Protein AF-A0A1E7JYA1-F1 (afdb_monomer)

Foldseek 3Di:
DFAPLVPLPDQKDWDFDDVGDTQDIWGADPVSHIPDDRCNVVSVVVVVPDADDPVRLVVLQVVLVVCCVDPDPVCVVCSVVSQVVCVVRVSHYDDPDPDDD

Sequence (101 aa):
MKAADERGFLDSVRIHRWGGGIVYENFLDPAGGWRGAGRSRDALEAERAQPLNSRHVRWFQERYAHLERTLPPRLRAQLPEIARLGQRIGATVRVPSAGEP

Organism: NCBI:txid1075402

Radius of gyration: 19.83 Å; Cα contacts (8 Å, |Δi|>4): 98; chains: 1; bounding box: 35×31×60 Å

pLDDT: mean 85.89, std 11.49, range [31.91, 95.19]

Solvent-accessible surface area (backbone atoms only — not comparable to full-atom values): 6358 Å² total; per-residue (Å²): 134,85,36,69,66,70,64,77,84,59,66,60,49,75,42,68,45,90,96,59,62,74,78,42,73,46,37,49,43,99,87,70,44,62,74,53,81,64,44,59,49,60,47,51,52,53,60,70,68,51,76,71,50,73,69,55,34,49,52,50,43,55,51,50,59,48,44,71,76,66,51,55,77,90,56,50,76,51,50,63,56,53,37,55,57,27,45,79,64,72,34,67,60,89,73,80,69,96,81,76,137

Secondary structure (DSSP, 8-state):
---GGGSSS-SEEEEE-TTS-EEEEEEB-TTS-BSS---HHHHHHHHHTSPPPHHHHHHHHHHHHHHHHHS-HHHHTTHHHHHHHHHHTT---PPPPS---

InterPro domains:
  IPR027417 P-loop containing nucleoside triphosphate hydrolase [G3DSA:3.40.50.300] (1-98)

Mean predicted aligned error: 7.73 Å

Structure (mmCIF, N/CA/C/O backbone):
data_AF-A0A1E7JYA1-F1
#
_entry.id   AF-A0A1E7JYA1-F1
#
loop_
_atom_site.group_PDB
_atom_site.id
_atom_site.type_symbol
_atom_site.label_atom_id
_atom_site.label_alt_id
_atom_site.label_comp_id
_atom_site.label_asym_id
_atom_site.label_entity_id
_atom_site.label_seq_id
_atom_site.pdbx_PDB_ins_code
_atom_site.Cartn_x
_atom_site.Cartn_y
_atom_site.Cartn_z
_atom_site.occupancy
_atom_site.B_iso_or_equiv
_atom_site.auth_seq_id
_atom_site.auth_comp_id
_atom_site.auth_asym_id
_atom_site.auth_atom_id
_atom_site.pdbx_PDB_model_num
ATOM 1 N N . MET A 1 1 ? 15.355 -7.904 -1.022 1.00 59.16 1 MET A N 1
ATOM 2 C CA . MET A 1 1 ? 14.587 -8.840 -1.877 1.00 59.16 1 MET A CA 1
ATOM 3 C C . MET A 1 1 ? 14.694 -8.343 -3.320 1.00 59.16 1 MET A C 1
ATOM 5 O O . MET A 1 1 ? 14.619 -7.135 -3.494 1.00 59.16 1 MET A O 1
ATOM 9 N N . LYS A 1 2 ? 14.961 -9.211 -4.308 1.00 68.75 2 LYS A N 1
ATOM 10 C CA . LYS A 1 2 ? 15.014 -8.840 -5.745 1.00 68.75 2 LYS A CA 1
ATOM 11 C C . LYS A 1 2 ? 13.606 -8.563 -6.293 1.00 68.75 2 LYS A C 1
ATOM 13 O O . LYS A 1 2 ? 12.661 -9.157 -5.767 1.00 68.75 2 LYS A O 1
ATOM 18 N N . ALA A 1 3 ? 13.478 -7.691 -7.292 1.00 78.94 3 ALA A N 1
ATOM 19 C CA . ALA A 1 3 ? 12.196 -7.355 -7.915 1.00 78.94 3 ALA A CA 1
ATOM 20 C C . ALA A 1 3 ? 11.644 -8.539 -8.740 1.00 78.94 3 ALA A C 1
ATOM 22 O O . ALA A 1 3 ? 12.378 -9.465 -9.093 1.00 78.94 3 ALA A O 1
ATOM 23 N N . ALA A 1 4 ? 10.330 -8.581 -8.975 1.00 80.88 4 ALA A N 1
ATOM 24 C CA . ALA A 1 4 ? 9.690 -9.735 -9.622 1.00 80.88 4 ALA A CA 1
ATOM 25 C C . ALA A 1 4 ? 10.086 -9.848 -11.107 1.00 80.88 4 ALA A C 1
ATOM 27 O O . ALA A 1 4 ? 10.348 -10.935 -11.620 1.00 80.88 4 ALA A O 1
ATOM 28 N N . ASP A 1 5 ? 10.242 -8.692 -11.734 1.00 78.81 5 ASP A N 1
ATOM 29 C CA . ASP A 1 5 ? 10.750 -8.438 -13.081 1.00 78.81 5 ASP A CA 1
ATOM 30 C C . ASP A 1 5 ? 12.287 -8.526 -13.202 1.00 78.81 5 ASP A C 1
ATOM 32 O O . ASP A 1 5 ? 12.851 -8.250 -14.252 1.00 78.81 5 ASP A O 1
ATOM 36 N N . GLU A 1 6 ? 12.990 -8.965 -12.155 1.00 79.94 6 GLU A N 1
ATOM 37 C CA . GLU A 1 6 ? 14.417 -9.334 -12.214 1.00 79.94 6 GLU A CA 1
ATOM 38 C C . GLU A 1 6 ? 14.628 -10.855 -12.187 1.00 79.94 6 GLU A C 1
ATOM 40 O O . GLU A 1 6 ? 15.757 -11.333 -12.311 1.00 79.94 6 GLU A O 1
ATOM 45 N N . ARG A 1 7 ? 13.564 -11.633 -11.948 1.00 73.19 7 ARG A N 1
ATOM 46 C CA . ARG A 1 7 ? 13.667 -13.071 -11.659 1.00 73.19 7 ARG A CA 1
ATOM 47 C C . ARG A 1 7 ? 13.328 -13.983 -12.839 1.00 73.19 7 ARG A C 1
ATOM 49 O O . ARG A 1 7 ? 13.662 -15.156 -12.770 1.00 73.19 7 ARG A O 1
ATOM 56 N N . GLY A 1 8 ? 12.686 -13.468 -13.890 1.00 68.12 8 GLY A N 1
ATOM 57 C CA . GLY A 1 8 ? 12.428 -14.208 -15.136 1.00 68.12 8 GLY A CA 1
ATOM 58 C C . GLY A 1 8 ? 11.425 -15.368 -15.036 1.00 68.12 8 GLY A C 1
ATOM 59 O O . GLY A 1 8 ? 11.324 -16.151 -15.968 1.00 68.12 8 GLY A O 1
ATOM 60 N N . PHE A 1 9 ? 10.688 -15.497 -13.925 1.00 77.69 9 PHE A N 1
ATOM 61 C CA . PHE A 1 9 ? 9.657 -16.536 -13.742 1.00 77.69 9 PHE A CA 1
ATOM 62 C C . PHE A 1 9 ? 8.235 -16.063 -14.087 1.00 77.69 9 PHE A C 1
ATOM 64 O O . PHE A 1 9 ? 7.281 -16.812 -13.899 1.00 77.69 9 PHE A O 1
ATOM 71 N N . LEU A 1 10 ? 8.075 -14.803 -14.497 1.00 85.75 10 LEU A N 1
ATOM 72 C CA . LEU A 1 10 ? 6.788 -14.183 -14.799 1.00 85.75 10 LEU A CA 1
ATOM 73 C C . LEU A 1 10 ? 6.867 -13.516 -16.167 1.00 85.75 10 LEU A C 1
ATOM 75 O O . LEU A 1 10 ? 7.854 -12.848 -16.456 1.00 85.75 10 LEU A O 1
ATOM 79 N N . ASP A 1 11 ? 5.787 -13.616 -16.937 1.00 88.31 11 ASP A N 1
ATOM 80 C CA . ASP A 1 11 ? 5.680 -12.957 -18.245 1.00 88.31 11 ASP A CA 1
ATOM 81 C C . ASP A 1 11 ? 5.204 -11.501 -18.124 1.00 88.31 11 ASP A C 1
ATOM 83 O O . ASP A 1 11 ? 5.306 -10.706 -19.060 1.00 88.31 11 ASP A O 1
ATOM 87 N N . SER A 1 12 ? 4.656 -11.141 -16.958 1.00 91.69 12 SER A N 1
ATOM 88 C CA . SER A 1 12 ? 4.189 -9.794 -16.654 1.00 91.69 12 SER A CA 1
ATOM 89 C C . SER A 1 12 ? 4.195 -9.494 -15.160 1.00 91.69 12 SER A C 1
ATOM 91 O O . SER A 1 12 ? 3.993 -10.378 -14.325 1.00 91.69 12 SER A O 1
ATOM 93 N N . VAL A 1 13 ? 4.387 -8.221 -14.827 1.00 93.06 13 VAL A N 1
ATOM 94 C CA . VAL A 1 13 ? 4.219 -7.682 -13.479 1.00 93.06 13 VAL A CA 1
ATOM 95 C C . VAL A 1 13 ? 3.377 -6.425 -13.589 1.00 93.06 13 VAL A C 1
ATOM 97 O O . VAL A 1 13 ? 3.723 -5.513 -14.335 1.00 93.06 13 VAL A O 1
ATOM 100 N N . ARG A 1 14 ? 2.286 -6.353 -12.825 1.00 94.50 14 ARG A N 1
ATOM 101 C CA . ARG A 1 14 ? 1.443 -5.160 -12.736 1.00 94.50 14 ARG A CA 1
ATOM 102 C C . ARG A 1 14 ? 1.129 -4.840 -11.282 1.00 94.50 14 ARG A C 1
ATOM 104 O O . ARG A 1 14 ? 0.723 -5.718 -10.523 1.00 94.50 14 ARG A O 1
ATOM 111 N N . ILE A 1 15 ? 1.303 -3.578 -10.904 1.00 93.62 15 ILE A N 1
ATOM 112 C CA . ILE A 1 15 ? 0.983 -3.070 -9.569 1.00 93.62 15 ILE A CA 1
ATOM 113 C C . ILE A 1 15 ? -0.231 -2.159 -9.688 1.00 93.62 15 ILE A C 1
ATOM 115 O O . ILE A 1 15 ? -0.224 -1.175 -10.433 1.00 93.62 15 ILE A O 1
ATOM 119 N N . HIS A 1 16 ? -1.272 -2.495 -8.934 1.00 92.44 16 HIS A N 1
ATOM 120 C CA . HIS A 1 16 ? -2.513 -1.739 -8.879 1.00 92.44 16 HIS A CA 1
ATOM 121 C C . HIS A 1 16 ? -2.619 -0.975 -7.568 1.00 92.44 16 HIS A C 1
ATOM 123 O O . HIS A 1 16 ? -2.357 -1.527 -6.497 1.00 92.44 16 HIS A O 1
ATOM 129 N N . ARG A 1 17 ? -3.080 0.273 -7.649 1.00 88.38 17 ARG A N 1
ATOM 130 C CA . ARG A 1 17 ? -3.477 1.024 -6.461 1.00 88.38 17 ARG A CA 1
ATOM 131 C C . ARG A 1 17 ? -4.876 0.585 -6.029 1.00 88.38 17 ARG A C 1
ATOM 133 O O . ARG A 1 17 ? -5.781 0.385 -6.845 1.00 88.38 17 ARG A O 1
ATOM 140 N N . TRP A 1 18 ? -5.070 0.453 -4.722 1.00 76.50 18 TRP A N 1
ATOM 141 C CA . TRP A 1 18 ? -6.395 0.231 -4.156 1.00 76.50 18 TRP A CA 1
ATOM 142 C C . TRP A 1 18 ? -7.294 1.454 -4.414 1.00 76.50 18 TRP A C 1
ATOM 144 O O . TRP A 1 18 ? -6.908 2.588 -4.149 1.00 76.50 18 TRP A O 1
ATOM 154 N N . GLY A 1 19 ? -8.484 1.230 -4.978 1.00 75.12 19 GLY A N 1
ATOM 155 C CA . GLY A 1 19 ? -9.332 2.302 -5.518 1.00 75.12 19 GLY A CA 1
ATOM 156 C C . GLY A 1 19 ? -9.120 2.588 -7.011 1.00 75.12 19 GLY A C 1
ATOM 157 O O . GLY A 1 19 ? -9.809 3.450 -7.554 1.00 75.12 19 GLY A O 1
ATOM 158 N N . GLY A 1 20 ? -8.232 1.839 -7.674 1.00 80.81 20 GLY A N 1
ATOM 159 C CA . GLY A 1 20 ? -8.030 1.857 -9.122 1.00 80.81 20 GLY A CA 1
ATOM 160 C C . GLY A 1 20 ? -6.711 2.502 -9.549 1.00 80.81 20 GLY A C 1
ATOM 161 O O . GLY A 1 20 ? -6.042 3.179 -8.773 1.00 80.81 20 GLY A O 1
ATOM 162 N N . GLY A 1 21 ? -6.359 2.294 -10.818 1.00 89.19 21 GLY A N 1
ATOM 163 C CA . GLY A 1 21 ? -5.121 2.787 -11.422 1.00 89.19 21 GLY A CA 1
ATOM 164 C C . GLY A 1 21 ? -3.984 1.765 -11.399 1.00 89.19 21 GLY A C 1
ATOM 165 O O . GLY A 1 21 ? -3.892 0.917 -10.508 1.00 89.19 21 GLY A O 1
ATOM 166 N N . ILE A 1 22 ? -3.130 1.849 -12.415 1.00 93.62 22 ILE A N 1
ATOM 167 C CA . ILE A 1 22 ? -1.902 1.063 -12.547 1.00 93.62 22 ILE A CA 1
ATOM 168 C C . ILE A 1 22 ? -0.744 2.003 -12.223 1.00 93.62 22 ILE A C 1
ATOM 170 O O . ILE A 1 22 ? -0.636 3.066 -12.829 1.00 93.62 22 ILE A O 1
ATOM 174 N N . VAL A 1 23 ? 0.092 1.628 -11.255 1.00 93.00 23 VAL A N 1
ATOM 175 C CA . VAL A 1 23 ? 1.267 2.425 -10.846 1.00 93.00 23 VAL A CA 1
ATOM 176 C C . VAL A 1 23 ? 2.568 1.877 -11.429 1.00 93.00 23 VAL A C 1
ATOM 178 O O . VAL A 1 23 ? 3.567 2.584 -11.497 1.00 93.00 23 VAL A O 1
ATOM 181 N N . TYR A 1 24 ? 2.552 0.622 -11.871 1.00 94.81 24 TYR A N 1
ATOM 182 C CA . TYR A 1 24 ? 3.660 -0.012 -12.566 1.00 94.81 24 TYR A CA 1
ATOM 183 C C . TYR A 1 24 ? 3.138 -1.135 -13.444 1.00 94.81 24 TYR A C 1
ATOM 185 O O . TYR A 1 24 ? 2.293 -1.919 -13.003 1.00 94.81 24 TYR A O 1
ATOM 193 N N . GLU A 1 25 ? 3.680 -1.250 -14.648 1.00 95.19 25 GLU A N 1
ATOM 194 C CA . GLU A 1 25 ? 3.536 -2.449 -15.453 1.00 95.19 25 GLU A CA 1
ATOM 195 C C . GLU A 1 25 ? 4.795 -2.722 -16.267 1.00 95.19 25 GLU A C 1
ATOM 197 O O . GLU A 1 25 ? 5.452 -1.802 -16.755 1.00 95.19 25 GLU A O 1
ATOM 202 N N . ASN A 1 26 ? 5.130 -4.000 -16.392 1.00 94.06 26 ASN A N 1
ATOM 203 C CA . ASN A 1 26 ? 6.195 -4.482 -17.253 1.00 94.06 26 ASN A CA 1
ATOM 204 C C . ASN A 1 26 ? 5.824 -5.871 -17.766 1.00 94.06 26 ASN A C 1
ATOM 206 O O . ASN A 1 26 ? 5.132 -6.631 -17.084 1.00 94.06 26 ASN A O 1
ATOM 210 N N . PHE A 1 27 ? 6.268 -6.187 -18.975 1.00 94.06 27 PHE A N 1
ATOM 211 C CA . PHE A 1 27 ? 5.932 -7.415 -19.690 1.00 94.06 27 PHE A CA 1
ATOM 212 C C . PHE A 1 27 ? 7.165 -7.911 -20.426 1.00 94.06 27 PHE A C 1
ATOM 214 O O . PHE A 1 27 ? 8.005 -7.098 -20.830 1.00 94.06 27 PHE A O 1
ATOM 221 N N . LEU A 1 28 ? 7.238 -9.219 -20.649 1.00 90.88 28 LEU A N 1
ATOM 222 C CA . LEU A 1 28 ? 8.185 -9.773 -21.602 1.00 90.88 28 LEU A CA 1
ATOM 223 C C . LEU A 1 28 ? 7.791 -9.383 -23.034 1.00 90.88 28 LEU A C 1
ATOM 225 O O . LEU A 1 28 ? 6.616 -9.249 -23.392 1.00 90.88 28 LEU A O 1
ATOM 229 N N . ASP A 1 29 ? 8.799 -9.142 -23.854 1.00 87.88 29 ASP A N 1
ATOM 230 C CA . ASP A 1 29 ? 8.691 -9.021 -25.295 1.00 87.88 29 ASP A CA 1
ATOM 231 C C . ASP A 1 29 ? 8.701 -10.417 -25.956 1.00 87.88 29 ASP A C 1
ATOM 233 O O . ASP A 1 29 ? 8.925 -11.430 -25.286 1.00 87.88 29 ASP A O 1
ATOM 237 N N . PRO A 1 30 ? 8.455 -10.511 -27.276 1.00 89.38 30 PRO A N 1
ATOM 238 C CA . PRO A 1 30 ? 8.492 -11.793 -27.980 1.00 89.38 30 PRO A CA 1
ATOM 239 C C . PRO A 1 30 ? 9.856 -12.504 -27.959 1.00 89.38 30 PRO A C 1
ATOM 241 O O . PRO A 1 30 ? 9.911 -13.695 -28.248 1.00 89.38 30 PRO A O 1
ATOM 2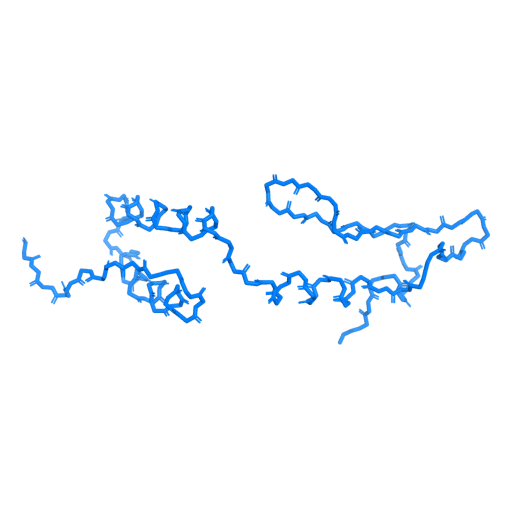44 N N . ALA A 1 31 ? 10.946 -11.797 -27.645 1.00 88.31 31 ALA A N 1
ATOM 245 C CA . ALA A 1 31 ? 12.286 -12.363 -27.507 1.00 88.31 31 ALA A CA 1
ATOM 246 C C . ALA A 1 31 ? 12.581 -12.849 -26.070 1.00 88.31 31 ALA A C 1
ATOM 248 O O . ALA A 1 31 ? 13.666 -13.370 -25.815 1.00 88.31 31 ALA A O 1
ATOM 249 N N . GLY A 1 32 ? 11.629 -12.706 -25.138 1.00 85.56 32 GLY A N 1
ATOM 250 C CA . GLY A 1 32 ? 11.780 -13.086 -23.732 1.00 85.56 32 GLY A CA 1
ATOM 251 C C . GLY A 1 32 ? 12.521 -12.052 -22.879 1.00 85.56 32 GLY A C 1
ATOM 252 O O . GLY A 1 32 ? 12.886 -12.352 -21.742 1.00 85.56 32 GLY A O 1
ATOM 253 N N . GLY A 1 33 ? 12.752 -10.844 -23.400 1.00 87.25 33 GLY A N 1
ATOM 254 C CA . GLY A 1 33 ? 13.321 -9.720 -22.659 1.00 87.25 33 GLY A CA 1
ATOM 255 C C . GLY A 1 33 ? 12.236 -8.850 -22.029 1.00 87.25 33 GLY A C 1
ATOM 256 O O . GLY A 1 33 ? 11.173 -8.653 -22.606 1.00 87.25 33 GLY A O 1
ATOM 257 N N . TRP A 1 34 ? 12.475 -8.287 -20.844 1.00 89.25 34 TRP A N 1
ATOM 258 C CA . TRP A 1 34 ? 11.561 -7.282 -20.292 1.00 89.25 34 TRP A CA 1
ATOM 259 C C . TRP A 1 34 ? 11.556 -6.021 -21.159 1.00 89.25 34 TRP A C 1
ATOM 261 O O . TRP A 1 34 ? 12.616 -5.490 -21.488 1.00 89.25 34 TRP A O 1
ATOM 271 N N . ARG A 1 35 ? 10.366 -5.494 -21.474 1.00 89.31 35 ARG A N 1
ATOM 272 C CA . ARG A 1 35 ? 10.218 -4.258 -22.269 1.00 89.31 35 ARG A CA 1
ATOM 273 C C . ARG A 1 35 ? 10.838 -3.034 -21.596 1.00 89.31 35 ARG A C 1
ATOM 275 O O . ARG A 1 35 ? 11.265 -2.106 -22.278 1.00 89.31 35 ARG A O 1
ATOM 282 N N . GLY A 1 36 ? 10.848 -3.010 -20.266 1.00 86.19 36 GLY A N 1
ATOM 283 C CA . GLY A 1 36 ? 11.482 -1.969 -19.464 1.00 86.19 36 GLY A CA 1
ATOM 284 C C . GLY A 1 36 ? 12.426 -2.545 -18.415 1.00 86.19 36 GLY A C 1
ATOM 285 O O . GLY A 1 36 ? 12.402 -3.738 -18.115 1.00 86.19 36 GLY A O 1
ATOM 286 N N . ALA A 1 37 ? 13.235 -1.672 -17.811 1.00 84.75 37 ALA A N 1
ATOM 287 C CA . ALA A 1 37 ? 14.067 -2.048 -16.672 1.00 84.75 37 ALA A CA 1
ATOM 288 C C . ALA A 1 37 ? 13.202 -2.603 -15.525 1.00 84.75 37 ALA A C 1
ATOM 290 O O . ALA A 1 37 ? 12.154 -2.029 -15.205 1.00 84.75 37 ALA A O 1
ATOM 291 N N . GLY A 1 38 ? 13.669 -3.687 -14.899 1.00 85.06 38 GLY A N 1
ATOM 292 C CA . GLY A 1 38 ? 13.011 -4.289 -13.745 1.00 85.06 38 GLY A CA 1
ATOM 293 C C . GLY A 1 38 ? 13.007 -3.320 -12.564 1.00 85.06 38 GLY A C 1
ATOM 294 O O . GLY A 1 38 ? 14.059 -3.011 -12.009 1.00 85.06 38 GLY A O 1
ATOM 295 N N . ARG A 1 39 ? 11.843 -2.753 -12.245 1.00 88.62 39 ARG A N 1
ATOM 296 C CA . ARG A 1 39 ? 11.676 -1.681 -11.245 1.00 88.62 39 ARG A CA 1
ATOM 297 C C . ARG A 1 39 ? 10.431 -1.883 -10.392 1.00 88.62 39 ARG A C 1
ATOM 299 O O . ARG A 1 39 ? 10.037 -0.969 -9.667 1.00 88.62 39 ARG A O 1
ATOM 306 N N . SER A 1 40 ? 9.814 -3.066 -10.430 1.00 91.06 40 SER A N 1
ATOM 307 C CA . SER A 1 40 ? 8.583 -3.327 -9.681 1.00 91.06 40 SER A CA 1
ATOM 308 C C . SER A 1 40 ? 8.754 -3.082 -8.178 1.00 91.06 40 SER A C 1
ATOM 310 O O . SER A 1 40 ? 7.831 -2.621 -7.512 1.00 91.06 40 SER A O 1
ATOM 312 N N . ARG A 1 41 ? 9.945 -3.364 -7.632 1.00 91.12 41 ARG A N 1
ATOM 313 C CA . ARG A 1 41 ? 10.265 -3.086 -6.227 1.00 91.12 41 ARG A CA 1
ATOM 314 C C . ARG A 1 41 ? 10.278 -1.589 -5.940 1.00 91.12 41 ARG A C 1
ATOM 316 O O . ARG A 1 41 ? 9.618 -1.158 -5.002 1.00 91.12 41 ARG A O 1
ATOM 323 N N . ASP A 1 42 ? 11.010 -0.820 -6.735 1.00 91.94 42 ASP A N 1
ATOM 324 C CA . ASP A 1 42 ? 11.143 0.623 -6.534 1.00 91.94 42 ASP A CA 1
ATOM 325 C C . ASP A 1 42 ? 9.797 1.322 -6.714 1.00 91.94 42 ASP A C 1
ATOM 327 O O . ASP A 1 42 ? 9.452 2.200 -5.930 1.00 91.94 42 ASP A O 1
ATOM 331 N N . ALA A 1 43 ? 8.994 0.880 -7.685 1.00 92.19 43 ALA A N 1
ATOM 332 C CA . ALA A 1 43 ? 7.642 1.385 -7.879 1.00 92.19 43 ALA A CA 1
ATOM 333 C C . ALA A 1 43 ? 6.729 1.083 -6.678 1.00 92.19 43 ALA A C 1
ATOM 335 O O . ALA A 1 43 ? 5.972 1.953 -6.251 1.00 92.19 43 ALA A O 1
ATOM 336 N N . LEU A 1 44 ? 6.822 -0.121 -6.098 1.00 91.88 44 LEU A N 1
ATOM 337 C CA . LEU A 1 44 ? 6.076 -0.468 -4.889 1.00 91.88 44 LEU A CA 1
ATOM 338 C C . LEU A 1 44 ? 6.508 0.386 -3.692 1.00 91.88 44 LEU A C 1
ATOM 340 O O . LEU A 1 44 ? 5.657 0.892 -2.967 1.00 91.88 44 LEU A O 1
ATOM 344 N N . GLU A 1 45 ? 7.813 0.543 -3.470 1.00 92.75 45 GLU A N 1
ATOM 345 C CA . GLU A 1 45 ? 8.318 1.339 -2.348 1.00 92.75 45 GLU A CA 1
ATOM 346 C C . GLU A 1 45 ? 7.997 2.828 -2.522 1.00 92.75 45 GLU A C 1
ATOM 348 O O . GLU A 1 45 ? 7.578 3.469 -1.560 1.00 92.75 45 GLU A O 1
ATOM 353 N N . ALA A 1 46 ? 8.085 3.366 -3.742 1.00 91.69 46 ALA A N 1
ATOM 354 C CA . ALA A 1 46 ? 7.668 4.733 -4.043 1.00 91.69 46 ALA A CA 1
ATOM 355 C C . ALA A 1 46 ? 6.180 4.948 -3.740 1.00 91.69 46 ALA A C 1
ATOM 357 O O . ALA A 1 46 ? 5.822 5.951 -3.129 1.00 91.69 46 ALA A O 1
ATOM 358 N N . GLU A 1 47 ? 5.323 3.994 -4.111 1.00 90.69 47 GLU A N 1
ATOM 359 C CA . GLU A 1 47 ? 3.894 4.051 -3.801 1.00 90.69 47 GLU A CA 1
ATOM 360 C C . GLU A 1 47 ? 3.629 3.964 -2.289 1.00 90.69 47 GLU A C 1
ATOM 362 O O . GLU A 1 47 ? 2.799 4.705 -1.768 1.00 90.69 47 GLU A O 1
ATOM 367 N N . ARG A 1 48 ? 4.365 3.118 -1.556 1.00 88.06 48 ARG A N 1
ATOM 368 C CA . ARG A 1 48 ? 4.254 3.012 -0.088 1.00 88.06 48 ARG A CA 1
ATOM 369 C C . ARG A 1 48 ? 4.703 4.276 0.640 1.00 88.06 48 ARG A C 1
ATOM 371 O O . ARG A 1 48 ? 4.175 4.562 1.712 1.00 88.06 48 ARG A O 1
ATOM 378 N N . ALA A 1 49 ? 5.676 5.000 0.090 1.00 89.06 49 ALA A N 1
ATOM 379 C CA . ALA A 1 49 ? 6.183 6.242 0.667 1.00 89.06 49 ALA A CA 1
ATOM 380 C C . ALA A 1 49 ? 5.305 7.466 0.348 1.00 89.06 49 ALA A C 1
ATOM 382 O O . ALA A 1 49 ? 5.549 8.537 0.907 1.00 89.06 49 ALA A O 1
ATOM 383 N N . GLN A 1 50 ? 4.302 7.337 -0.531 1.00 86.50 50 GLN A N 1
ATOM 384 C CA . GLN A 1 50 ? 3.411 8.449 -0.852 1.00 86.50 50 GLN A CA 1
ATOM 385 C C . GLN A 1 50 ? 2.672 8.933 0.404 1.00 86.50 50 GLN A C 1
ATOM 387 O O . GLN A 1 50 ? 2.049 8.127 1.105 1.00 86.50 50 GLN A O 1
ATOM 392 N N . PRO A 1 51 ? 2.672 10.249 0.679 1.00 86.81 51 PRO A N 1
ATOM 393 C CA . PRO A 1 51 ? 1.837 10.812 1.725 1.00 86.81 51 PRO A CA 1
ATOM 394 C C . PRO A 1 51 ? 0.362 10.484 1.488 1.00 86.81 51 PRO A C 1
ATOM 396 O O . PRO A 1 51 ? -0.134 10.469 0.356 1.00 86.81 51 PRO A O 1
ATOM 399 N N . LEU A 1 52 ? -0.377 10.274 2.574 1.00 85.88 52 LEU A N 1
ATOM 400 C CA . LEU A 1 52 ? -1.823 10.146 2.482 1.00 85.88 52 LEU A CA 1
ATOM 401 C C . LEU A 1 52 ? -2.431 11.478 2.034 1.00 85.88 52 LEU A C 1
ATOM 403 O O . LEU A 1 52 ? -2.195 12.521 2.638 1.00 85.88 52 LEU A O 1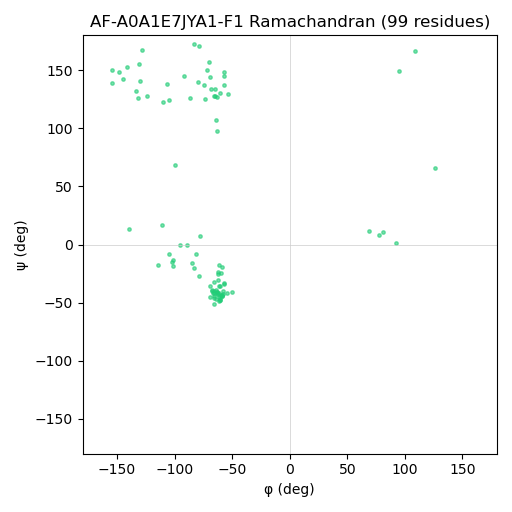
ATOM 407 N N . ASN A 1 53 ? -3.255 11.438 0.988 1.00 87.31 53 ASN A N 1
ATOM 408 C CA . ASN A 1 53 ? -4.062 12.588 0.600 1.00 87.31 53 ASN A CA 1
ATOM 409 C C . ASN A 1 53 ? -5.305 12.715 1.503 1.00 87.31 53 ASN A C 1
ATOM 411 O O . ASN A 1 53 ? -5.654 11.809 2.266 1.00 87.31 53 ASN A O 1
ATOM 415 N N . SER A 1 54 ? -6.020 13.833 1.372 1.00 89.00 54 SER A N 1
ATOM 416 C CA . SER A 1 54 ? -7.229 14.123 2.155 1.00 89.00 54 SER A CA 1
ATOM 417 C C . SER A 1 54 ? -8.323 13.058 2.015 1.00 89.00 54 SER A C 1
ATOM 419 O O . SER A 1 54 ? -9.020 12.766 2.987 1.00 89.00 54 SER A O 1
ATOM 421 N N . ARG A 1 55 ? -8.454 12.421 0.843 1.00 88.75 55 ARG A N 1
ATOM 422 C CA . ARG A 1 55 ? -9.409 11.324 0.619 1.00 88.75 55 ARG A CA 1
ATOM 423 C C . ARG A 1 55 ? -9.035 10.083 1.430 1.00 88.75 55 ARG A C 1
ATOM 425 O O . ARG A 1 55 ? -9.922 9.466 2.015 1.00 88.75 55 ARG A O 1
ATOM 432 N N . HIS A 1 56 ? -7.751 9.731 1.491 1.00 88.81 56 HIS A N 1
ATOM 433 C CA . HIS A 1 56 ? -7.270 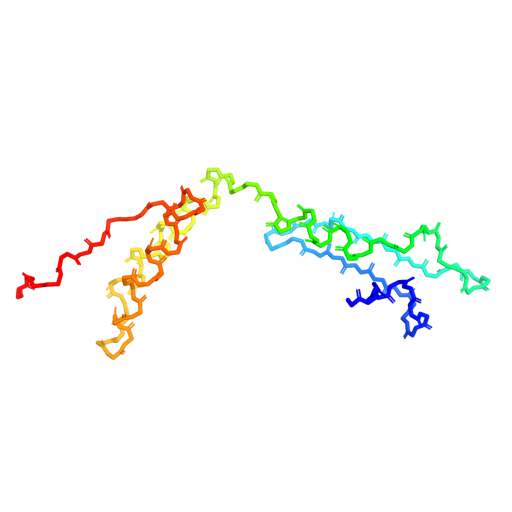8.607 2.299 1.00 88.81 56 HIS A CA 1
ATOM 434 C C . HIS A 1 56 ? -7.467 8.864 3.797 1.00 88.81 56 HIS A C 1
ATOM 436 O O . HIS A 1 56 ? -7.971 7.991 4.504 1.00 88.81 56 HIS A O 1
ATOM 442 N N . VAL A 1 57 ? -7.136 10.072 4.267 1.00 91.81 57 VAL A N 1
ATOM 443 C CA . VAL A 1 57 ? -7.330 10.471 5.672 1.00 91.81 57 VAL A CA 1
ATOM 444 C C . VAL A 1 57 ? -8.807 10.403 6.057 1.00 91.81 57 VAL A C 1
ATOM 446 O O . VAL A 1 57 ? -9.154 9.788 7.066 1.00 91.81 57 VAL A O 1
ATOM 449 N N . ARG A 1 58 ? -9.690 10.961 5.223 1.00 91.81 58 ARG A N 1
ATOM 450 C CA . ARG A 1 58 ? -11.137 10.926 5.454 1.00 91.81 58 ARG A CA 1
ATOM 451 C C . ARG A 1 58 ? -11.673 9.496 5.502 1.00 91.81 58 ARG A C 1
ATOM 453 O O . ARG A 1 58 ? -12.409 9.154 6.421 1.00 91.81 58 ARG A O 1
ATOM 460 N N . TRP A 1 59 ? -11.273 8.651 4.550 1.00 90.88 59 TRP A N 1
ATOM 461 C CA . TRP A 1 59 ? -11.679 7.245 4.545 1.00 90.88 59 TRP A CA 1
ATOM 462 C C . TRP A 1 59 ? -11.255 6.526 5.832 1.00 90.88 59 TRP A C 1
ATOM 464 O O . TRP A 1 59 ? -12.051 5.788 6.412 1.00 90.88 59 TRP A O 1
ATOM 474 N N . PHE A 1 60 ? -10.028 6.766 6.308 1.00 92.94 60 PHE A N 1
ATOM 475 C CA . PHE A 1 60 ? -9.544 6.188 7.562 1.00 92.94 60 PHE A CA 1
ATOM 476 C C . PHE A 1 60 ? -10.407 6.622 8.752 1.00 92.94 60 PHE A C 1
ATOM 478 O O . PHE A 1 60 ? -10.839 5.776 9.533 1.00 92.94 60 PHE A O 1
ATOM 485 N N . GLN A 1 61 ? -10.705 7.918 8.866 1.00 93.50 61 GLN A N 1
ATOM 486 C CA . GLN A 1 61 ? -11.527 8.465 9.949 1.00 93.50 61 GLN A CA 1
ATOM 487 C C . GLN A 1 61 ? -12.945 7.878 9.948 1.00 93.50 61 GLN A C 1
ATOM 489 O O . GLN A 1 61 ? -13.438 7.447 10.992 1.00 93.50 61 GLN A O 1
ATOM 494 N N . GLU A 1 62 ? -13.579 7.794 8.776 1.00 94.31 62 GLU A N 1
ATOM 495 C CA . GLU A 1 62 ? -14.913 7.202 8.612 1.00 94.31 62 GLU A CA 1
ATOM 496 C C . GLU A 1 62 ? -14.920 5.712 8.990 1.00 94.31 62 GLU A C 1
ATOM 498 O O . GLU A 1 62 ? -15.822 5.243 9.693 1.00 94.31 62 GLU A O 1
ATOM 503 N N . ARG A 1 63 ? -13.894 4.956 8.576 1.00 94.06 63 ARG A N 1
ATOM 504 C CA . ARG A 1 63 ? -13.762 3.539 8.941 1.00 94.06 63 ARG A CA 1
ATOM 505 C C . ARG A 1 63 ? -13.484 3.337 10.419 1.00 94.06 63 ARG A C 1
ATOM 507 O O . ARG A 1 63 ? -14.070 2.430 11.003 1.00 94.06 63 ARG A O 1
ATOM 514 N N . TYR A 1 64 ? -12.649 4.172 11.025 1.00 94.19 64 TYR A N 1
ATOM 515 C CA . TYR A 1 64 ? -12.373 4.105 12.454 1.00 94.19 64 TYR A CA 1
ATOM 516 C C . TYR A 1 64 ? -13.649 4.335 13.276 1.00 94.19 64 TYR A C 1
ATOM 518 O O . TYR A 1 64 ? -13.985 3.504 14.116 1.00 94.19 64 TYR A O 1
ATOM 526 N N . ALA A 1 65 ? -14.414 5.388 12.968 1.00 92.94 65 ALA A N 1
ATOM 527 C CA . ALA A 1 65 ? -15.686 5.673 13.640 1.00 92.94 65 ALA A CA 1
ATOM 528 C C . ALA A 1 65 ? -16.718 4.545 13.447 1.00 92.94 65 ALA A C 1
ATOM 530 O O . ALA A 1 65 ? -17.487 4.215 14.350 1.00 92.94 65 ALA A O 1
ATOM 531 N N . HIS A 1 66 ? -16.735 3.910 12.272 1.00 93.75 66 HIS A N 1
ATOM 532 C CA . HIS A 1 66 ? -17.579 2.740 12.042 1.00 93.75 66 HIS A CA 1
ATOM 533 C C . HIS A 1 66 ? -17.154 1.543 12.905 1.00 93.75 66 HIS A C 1
ATOM 535 O O . HIS A 1 66 ? -18.003 0.893 13.519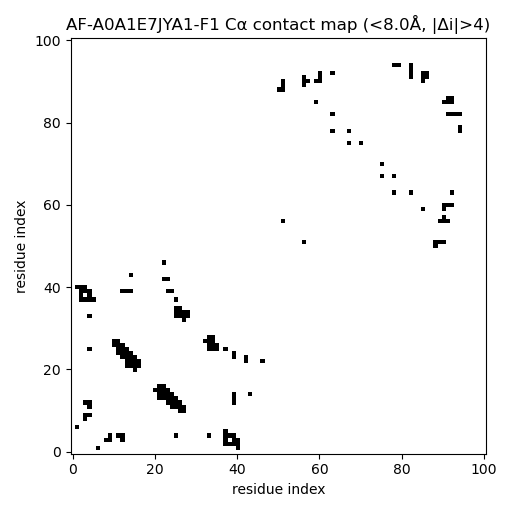 1.00 93.75 66 HIS A O 1
ATOM 541 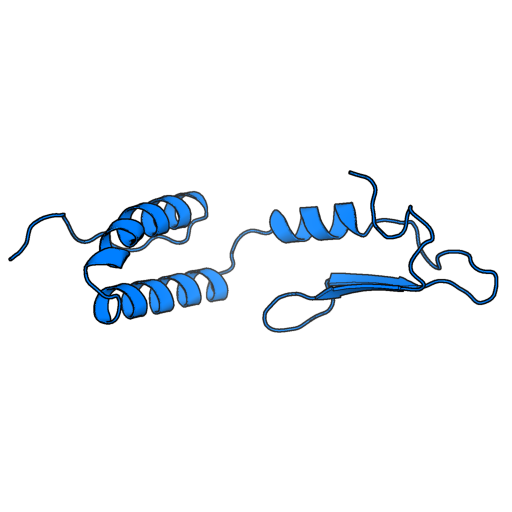N N . LEU A 1 67 ? -15.852 1.256 12.971 1.00 93.38 67 LEU A N 1
ATOM 542 C CA . LEU A 1 67 ? -15.301 0.165 13.773 1.00 93.38 67 LEU A CA 1
ATOM 543 C C . LEU A 1 67 ? -15.557 0.377 15.266 1.00 93.38 67 LEU A C 1
ATOM 545 O O . LEU A 1 67 ? -15.961 -0.556 15.950 1.00 93.38 67 LEU A O 1
ATOM 549 N N . GLU A 1 68 ? 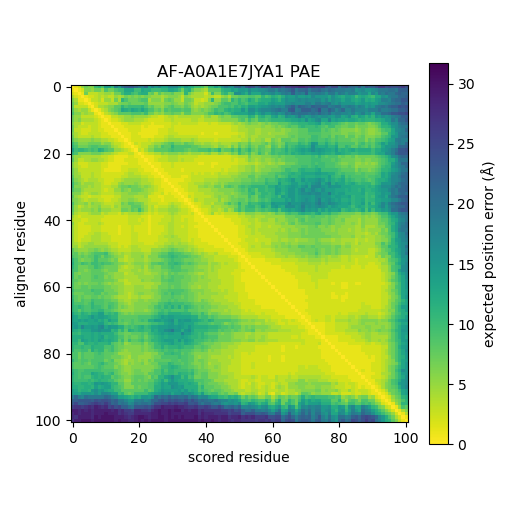-15.414 1.601 15.759 1.00 91.50 68 GLU A N 1
ATOM 550 C CA . GLU A 1 68 ? -15.740 1.965 17.139 1.00 91.50 68 GLU A CA 1
ATOM 551 C C . GLU A 1 68 ? -17.180 1.583 17.523 1.00 91.50 68 GLU A C 1
ATOM 553 O O . GLU A 1 68 ? -17.420 1.013 18.590 1.00 91.50 68 GLU A O 1
ATOM 558 N N . ARG A 1 69 ? -18.135 1.818 16.617 1.00 91.25 69 ARG A N 1
ATOM 559 C CA . ARG A 1 69 ? -19.559 1.526 16.842 1.00 91.25 69 ARG A CA 1
ATOM 560 C C . ARG A 1 69 ? -19.924 0.052 16.681 1.00 91.25 69 ARG A C 1
ATOM 562 O O . ARG A 1 69 ? -20.910 -0.386 17.265 1.00 91.25 69 ARG A O 1
ATOM 569 N N . THR A 1 70 ? -19.181 -0.698 15.869 1.00 94.06 70 THR A N 1
ATOM 570 C CA . THR A 1 70 ? -19.591 -2.040 15.409 1.00 94.06 70 THR A CA 1
ATOM 571 C C . THR A 1 70 ? -18.713 -3.177 15.919 1.00 94.06 70 THR A C 1
ATOM 573 O O . THR A 1 70 ? -19.147 -4.330 15.898 1.00 94.06 70 THR A O 1
ATOM 576 N N . LEU A 1 71 ? -17.500 -2.894 16.404 1.00 92.44 71 LEU A N 1
ATOM 577 C CA . LEU A 1 71 ? -16.587 -3.938 16.855 1.00 92.44 71 LEU A CA 1
ATOM 578 C C . LEU A 1 71 ? -17.103 -4.630 18.126 1.00 92.44 71 LEU A C 1
ATOM 580 O O . LEU A 1 71 ? -17.439 -3.955 19.112 1.00 92.44 71 LEU A O 1
ATOM 584 N N . PRO A 1 72 ? -17.072 -5.977 18.156 1.00 91.62 72 PRO A N 1
ATOM 585 C CA . PRO A 1 72 ? -17.299 -6.745 19.371 1.00 91.62 72 PRO A CA 1
ATOM 586 C C . PRO A 1 72 ? -16.315 -6.342 20.482 1.00 91.62 72 PRO A C 1
ATOM 588 O O . PRO A 1 72 ? -15.155 -6.046 20.173 1.00 91.62 72 PRO A O 1
ATOM 591 N N . PRO A 1 73 ? -16.704 -6.418 21.770 1.00 87.50 73 PRO A N 1
ATOM 592 C CA . PRO A 1 73 ? -15.869 -5.977 22.893 1.00 87.50 73 PRO A CA 1
ATOM 593 C C . PRO A 1 73 ? -14.437 -6.529 22.870 1.00 87.50 73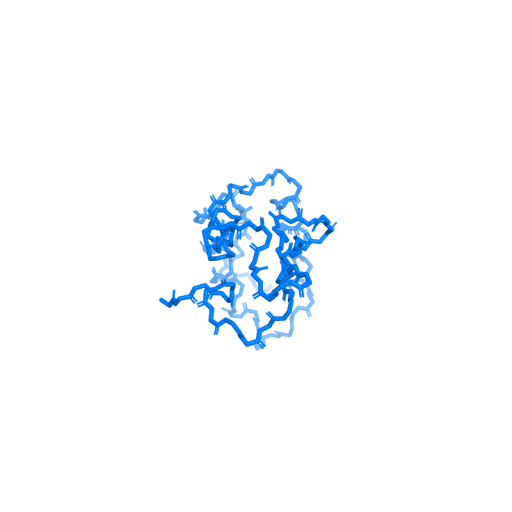 PRO A C 1
ATOM 595 O O . PRO A 1 73 ? -13.485 -5.779 23.063 1.00 87.50 73 PRO A O 1
ATOM 598 N N . ARG A 1 74 ? -14.268 -7.812 22.517 1.00 89.19 74 ARG A N 1
ATOM 599 C CA . ARG A 1 74 ? -12.955 -8.481 22.434 1.00 89.19 74 ARG A CA 1
ATOM 600 C C . ARG A 1 74 ? -11.978 -7.850 21.432 1.00 89.19 74 ARG A C 1
ATOM 602 O O . ARG A 1 74 ? -10.777 -8.040 21.563 1.00 89.19 74 ARG A O 1
ATOM 609 N N . LEU A 1 75 ? -12.481 -7.142 20.419 1.00 89.12 75 LEU A N 1
ATOM 610 C CA . LEU A 1 75 ? -11.663 -6.514 19.376 1.00 89.12 75 LEU A CA 1
ATOM 611 C C . LEU A 1 75 ? -11.482 -5.006 19.591 1.00 89.12 75 LEU A C 1
ATOM 613 O O . LEU A 1 75 ? -10.596 -4.412 18.981 1.00 89.12 75 LEU A O 1
ATOM 617 N N . ARG A 1 76 ? -12.259 -4.377 20.487 1.00 88.94 76 ARG A N 1
ATOM 618 C CA . ARG A 1 76 ? 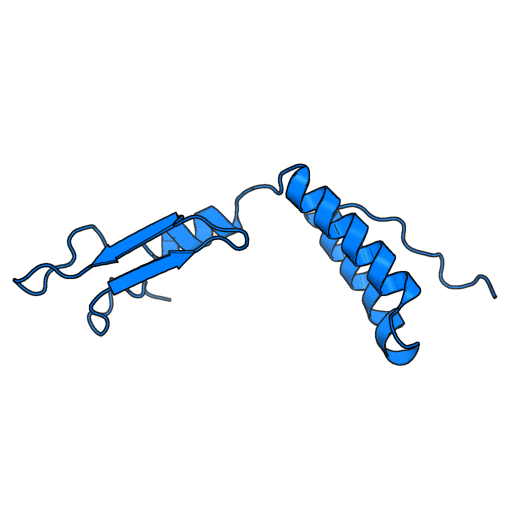-12.137 -2.936 20.779 1.00 88.94 76 ARG A CA 1
ATOM 619 C C . ARG A 1 76 ? -10.769 -2.561 21.349 1.00 88.94 76 ARG A C 1
ATOM 621 O O . ARG A 1 76 ? -10.315 -1.445 21.129 1.00 88.94 76 ARG A O 1
ATOM 628 N N . ALA A 1 77 ? -10.080 -3.502 21.995 1.00 89.19 77 ALA A N 1
ATOM 629 C CA . ALA A 1 77 ? -8.723 -3.311 22.506 1.00 89.19 77 ALA A CA 1
ATOM 630 C C . ALA A 1 77 ? -7.691 -2.944 21.417 1.00 89.19 77 ALA A C 1
ATOM 632 O O . ALA A 1 77 ? -6.650 -2.383 21.741 1.00 89.19 77 ALA A O 1
ATOM 633 N N . GLN A 1 78 ? -7.977 -3.216 20.137 1.00 90.88 78 GLN A N 1
ATOM 634 C CA . GLN A 1 78 ? -7.094 -2.865 19.016 1.00 90.88 78 GLN A CA 1
ATOM 635 C C . GLN A 1 78 ? -7.266 -1.410 18.549 1.00 90.88 78 GLN A C 1
ATOM 637 O O . GLN A 1 78 ? -6.369 -0.853 17.918 1.00 90.88 78 GLN A O 1
ATOM 642 N N . LEU A 1 79 ? -8.397 -0.766 18.861 1.00 92.00 79 LEU A N 1
ATOM 643 C CA . LEU A 1 79 ? -8.699 0.592 18.396 1.00 92.00 79 LEU A CA 1
ATOM 644 C C . LEU A 1 79 ? -7.651 1.633 18.834 1.00 92.00 79 LEU A C 1
ATOM 646 O O . LEU A 1 79 ? -7.202 2.395 17.976 1.00 92.00 79 LEU A O 1
ATOM 650 N N . PRO A 1 80 ? -7.165 1.649 20.093 1.00 93.25 80 PRO A N 1
ATOM 651 C CA . PRO A 1 80 ? -6.119 2.589 20.498 1.00 93.25 80 PRO A CA 1
ATOM 652 C C . PRO A 1 80 ? -4.816 2.427 19.703 1.00 93.25 80 PRO A C 1
ATOM 654 O O . PRO A 1 80 ? -4.150 3.416 19.392 1.00 93.25 80 PRO A O 1
ATOM 657 N N . GLU A 1 81 ? -4.450 1.192 19.346 1.00 92.88 81 GLU A N 1
ATOM 658 C CA . GLU A 1 81 ? -3.265 0.929 18.528 1.00 92.88 81 GLU A CA 1
ATOM 659 C C . GLU A 1 81 ? -3.456 1.434 17.095 1.00 92.88 81 GLU A C 1
ATOM 661 O O . GLU A 1 81 ? -2.590 2.140 16.574 1.00 92.88 81 GLU A O 1
ATOM 666 N N . ILE A 1 82 ? -4.616 1.166 16.488 1.00 92.81 82 ILE A N 1
ATOM 667 C CA . ILE A 1 82 ? -4.963 1.665 15.151 1.00 92.81 82 ILE A CA 1
ATOM 668 C C . ILE A 1 82 ? -4.920 3.199 15.119 1.00 92.81 82 ILE A C 1
ATOM 670 O O . ILE A 1 82 ? -4.338 3.778 14.201 1.00 92.81 82 ILE A O 1
ATOM 674 N N . ALA A 1 83 ? -5.472 3.871 16.133 1.00 93.31 83 ALA A N 1
ATOM 675 C CA . ALA A 1 83 ? -5.429 5.328 16.228 1.00 93.31 83 ALA A CA 1
ATOM 676 C C . ALA A 1 83 ? -3.997 5.867 16.352 1.00 93.31 83 ALA A C 1
ATOM 678 O O . ALA A 1 83 ? -3.639 6.835 15.677 1.00 93.31 83 ALA A O 1
ATOM 679 N N . ARG A 1 84 ? -3.154 5.221 17.171 1.00 93.62 84 ARG A N 1
ATOM 680 C CA . ARG A 1 84 ? -1.735 5.584 17.315 1.00 93.62 84 ARG A CA 1
ATOM 681 C C . ARG A 1 84 ? -0.978 5.429 15.994 1.00 93.62 84 ARG A C 1
ATOM 683 O O . ARG A 1 84 ? -0.158 6.283 15.661 1.00 93.62 84 ARG A O 1
ATOM 690 N N . LEU A 1 85 ? -1.235 4.359 15.242 1.00 91.69 85 LEU A N 1
ATOM 691 C CA . LEU A 1 85 ? -0.633 4.155 13.922 1.00 91.69 85 LEU A CA 1
ATOM 692 C C . LEU A 1 85 ? -1.116 5.209 12.916 1.00 91.69 85 LEU A C 1
ATOM 694 O O . LEU A 1 85 ? -0.292 5.770 12.198 1.00 91.69 85 LEU A O 1
ATOM 698 N N . GLY A 1 86 ? -2.412 5.539 12.924 1.00 90.44 86 GLY A N 1
ATOM 699 C CA . GLY A 1 86 ? -2.991 6.597 12.090 1.00 90.44 86 GLY A CA 1
ATOM 700 C C . GLY A 1 86 ? -2.355 7.969 12.335 1.00 90.44 86 GLY A C 1
ATOM 701 O O . GLY A 1 86 ? -1.979 8.655 11.386 1.00 90.44 86 GLY A O 1
ATOM 702 N N . GLN A 1 87 ? -2.129 8.342 13.600 1.00 91.12 87 GLN A N 1
ATOM 703 C CA . GLN A 1 87 ? -1.465 9.605 13.954 1.00 91.12 87 GLN A CA 1
ATOM 704 C C . GLN A 1 87 ? -0.064 9.738 13.342 1.00 91.12 87 GLN A C 1
ATOM 706 O O . GLN A 1 87 ? 0.284 10.809 12.847 1.00 91.12 87 GLN A O 1
ATOM 711 N N . ARG A 1 88 ? 0.730 8.656 13.313 1.00 88.56 88 ARG A N 1
ATOM 712 C CA . ARG A 1 88 ? 2.094 8.672 12.742 1.00 88.56 88 ARG A CA 1
ATOM 713 C C . ARG A 1 88 ? 2.123 8.991 11.248 1.00 88.56 88 ARG A C 1
ATOM 715 O O . ARG A 1 88 ? 3.147 9.448 10.755 1.00 88.56 88 ARG A O 1
ATOM 722 N N . ILE A 1 89 ? 1.019 8.747 10.545 1.00 86.31 89 ILE A N 1
ATOM 723 C CA . ILE A 1 89 ? 0.882 8.967 9.099 1.00 86.31 89 ILE A CA 1
ATOM 724 C C . ILE A 1 89 ? -0.072 10.128 8.768 1.00 86.31 89 ILE A C 1
ATOM 726 O O . ILE A 1 89 ? -0.537 10.241 7.637 1.00 86.31 89 ILE A O 1
ATOM 730 N N . GLY A 1 90 ? -0.381 10.987 9.749 1.00 86.12 90 GLY A N 1
ATOM 731 C CA . GLY A 1 90 ? -1.229 12.172 9.569 1.00 86.12 90 GLY A CA 1
ATOM 732 C C . GLY A 1 90 ? -2.737 11.896 9.499 1.00 86.12 90 GLY A C 1
ATOM 733 O O . GLY A 1 90 ? -3.514 12.807 9.223 1.00 86.12 90 GLY A O 1
ATOM 734 N N . ALA A 1 91 ? -3.175 10.664 9.770 1.00 88.56 91 ALA A N 1
ATOM 735 C CA . ALA A 1 91 ? -4.579 10.259 9.801 1.00 88.56 91 ALA A CA 1
ATOM 736 C C . ALA A 1 91 ? -5.107 10.213 11.247 1.00 88.56 91 ALA A C 1
ATOM 738 O O . ALA A 1 91 ? -5.366 9.151 11.813 1.00 88.56 91 ALA A O 1
ATOM 739 N N . THR A 1 92 ? -5.230 11.382 11.876 1.00 89.25 92 THR A N 1
ATOM 740 C CA . THR A 1 92 ? -5.624 11.495 13.289 1.00 89.25 92 THR A CA 1
ATOM 741 C C . THR A 1 92 ? -7.117 11.228 13.496 1.00 89.25 92 THR A C 1
ATOM 743 O O . THR A 1 92 ? -7.965 11.741 12.761 1.00 89.25 92 THR A O 1
ATOM 746 N N . VAL A 1 93 ? -7.431 10.465 14.545 1.00 88.56 93 VAL A N 1
ATOM 747 C CA . VAL A 1 93 ? -8.783 10.186 15.057 1.00 88.56 93 VAL A CA 1
ATOM 748 C C . VAL A 1 93 ? -8.818 10.428 16.566 1.00 88.56 93 VAL A C 1
ATOM 750 O O . VAL A 1 93 ? -7.783 10.357 17.236 1.00 88.56 93 VAL A O 1
ATOM 753 N N . ARG A 1 94 ? -10.002 10.721 17.113 1.00 78.75 94 ARG A N 1
ATOM 754 C CA . ARG A 1 94 ? -10.185 10.842 18.563 1.00 78.75 94 ARG A CA 1
ATOM 755 C C . ARG A 1 94 ? -10.155 9.440 19.175 1.00 78.75 94 ARG A C 1
ATOM 757 O O . ARG A 1 94 ? -10.903 8.568 18.749 1.00 78.75 94 ARG A O 1
ATOM 764 N N . VAL A 1 95 ? -9.280 9.224 20.154 1.00 71.19 95 VAL A N 1
ATOM 765 C CA . VAL A 1 95 ? -9.267 7.983 20.938 1.00 71.19 95 VAL A CA 1
ATOM 766 C C . VAL A 1 95 ? -10.246 8.164 22.094 1.00 71.19 95 VAL A C 1
ATOM 768 O O . VAL A 1 95 ? -10.110 9.152 22.819 1.00 71.19 95 VAL A O 1
ATOM 771 N N . PRO A 1 96 ? -11.222 7.265 22.287 1.00 57.59 96 PRO A N 1
ATOM 772 C CA . PRO A 1 96 ? -12.042 7.277 23.489 1.00 57.59 96 PRO A CA 1
ATOM 773 C C . PRO A 1 96 ? -11.139 7.013 24.684 1.00 57.59 96 PRO A C 1
ATOM 775 O O . PRO A 1 96 ? -10.379 6.040 24.689 1.00 57.59 96 PRO A O 1
ATOM 778 N N . SER A 1 97 ? -11.191 7.890 25.681 1.00 53.34 97 SER A N 1
ATOM 779 C CA . SER A 1 97 ? -10.540 7.648 26.961 1.00 53.34 97 SER A CA 1
ATOM 780 C C . SER A 1 97 ? -11.024 6.301 27.492 1.00 53.34 97 SER A C 1
ATOM 782 O O . SER A 1 97 ? -12.224 6.033 27.504 1.00 53.34 97 SER A O 1
ATOM 784 N N . ALA A 1 98 ? -10.098 5.430 27.891 1.00 52.09 98 ALA A N 1
ATOM 785 C CA . ALA A 1 98 ? -10.455 4.187 28.554 1.00 52.09 98 ALA A CA 1
ATOM 786 C C . ALA A 1 98 ? -11.151 4.536 29.880 1.00 52.09 98 ALA A C 1
ATOM 788 O O . ALA A 1 98 ? -10.479 4.850 30.857 1.00 52.09 98 ALA A O 1
ATOM 789 N N . GLY A 1 99 ? -12.486 4.534 29.883 1.00 49.59 99 GLY A N 1
ATOM 790 C CA . GLY A 1 99 ? -13.294 4.760 31.078 1.00 49.59 99 GLY A CA 1
ATOM 791 C C . GLY A 1 99 ? -14.331 5.872 30.956 1.00 49.59 99 GLY A C 1
ATOM 792 O O . GLY A 1 99 ? -14.260 6.839 31.703 1.00 49.59 99 GLY A O 1
ATOM 793 N N . GLU A 1 100 ? -15.337 5.693 30.105 1.00 31.91 100 GLU A N 1
ATOM 794 C CA . GLU A 1 100 ? -16.682 6.170 30.443 1.00 31.91 100 GLU A CA 1
ATOM 795 C C . GLU A 1 100 ? -17.647 4.972 30.362 1.00 31.91 100 GLU A C 1
ATOM 797 O O . GLU A 1 100 ? -17.561 4.213 29.389 1.00 31.91 100 GLU A O 1
ATOM 802 N N . PRO A 1 101 ? -18.440 4.730 31.426 1.00 46.69 101 PRO A N 1
ATOM 803 C CA . PRO A 1 101 ? -19.335 3.578 31.557 1.00 46.69 101 PRO A CA 1
ATOM 804 C C . PRO A 1 101 ? -20.494 3.577 30.553 1.00 46.69 101 PR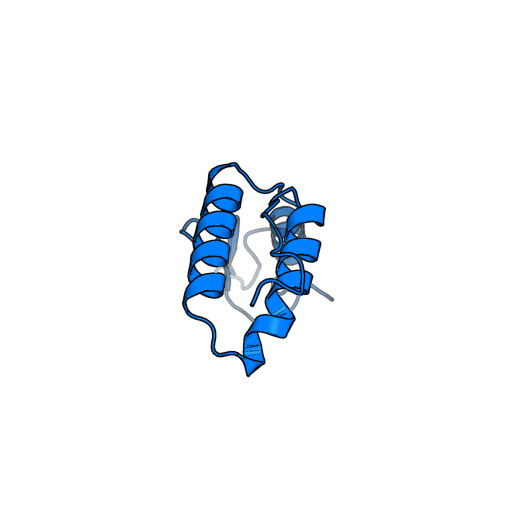O A C 1
ATOM 806 O O . PRO A 1 101 ? -20.938 4.672 30.141 1.00 46.69 101 PRO A O 1
#